Protein AF-A0A7X6X3F8-F1 (afdb_monomer_lite)

Foldseek 3Di:
DDPQLVDDPPDDDDDDPLLVVLSVCVVVVPDDDDDDDDPPNNVNVVNNVVVD

Structure (mmCIF, N/CA/C/O backbone):
data_AF-A0A7X6X3F8-F1
#
_entry.id   AF-A0A7X6X3F8-F1
#
loop_
_atom_site.group_PDB
_atom_site.id
_atom_site.type_symbol
_atom_site.label_atom_id
_atom_site.label_alt_id
_atom_site.label_comp_id
_atom_site.label_asym_id
_atom_site.label_entity_id
_atom_site.label_seq_id
_atom_site.pdbx_PDB_ins_code
_atom_site.Cartn_x
_atom_site.Cartn_y
_atom_site.Cartn_z
_atom_site.occupancy
_atom_site.B_iso_or_equiv
_atom_site.auth_seq_id
_atom_site.auth_comp_id
_atom_site.auth_asym_id
_atom_site.auth_atom_id
_atom_site.pdbx_PDB_model_num
ATOM 1 N N . MET A 1 1 ? 9.799 -3.733 8.664 1.00 55.62 1 MET A N 1
ATOM 2 C CA . MET A 1 1 ? 8.611 -3.306 7.897 1.00 55.62 1 MET A CA 1
ATOM 3 C C . MET A 1 1 ? 7.592 -2.760 8.876 1.00 55.62 1 MET A C 1
ATOM 5 O O . MET A 1 1 ? 7.399 -3.370 9.923 1.00 55.62 1 MET A O 1
ATOM 9 N N . SER A 1 2 ? 7.047 -1.581 8.589 1.00 68.31 2 SER A N 1
ATOM 10 C CA . SER A 1 2 ? 6.210 -0.808 9.505 1.00 68.31 2 SER A CA 1
ATOM 11 C C . SER A 1 2 ? 4.730 -0.990 9.169 1.00 68.31 2 SER A C 1
ATOM 13 O O . SER A 1 2 ? 4.323 -0.731 8.043 1.00 68.31 2 SER A O 1
ATOM 15 N N . ILE A 1 3 ? 3.908 -1.374 10.150 1.00 83.50 3 ILE A N 1
ATOM 16 C CA . ILE A 1 3 ? 2.436 -1.347 10.034 1.00 83.50 3 ILE A CA 1
ATOM 17 C C . ILE A 1 3 ? 1.858 0.046 10.337 1.00 83.50 3 ILE A C 1
ATOM 19 O O . ILE A 1 3 ? 0.650 0.202 10.513 1.00 83.50 3 ILE A O 1
ATOM 23 N N . ALA A 1 4 ? 2.707 1.076 10.436 1.00 90.44 4 ALA A N 1
ATOM 24 C CA . ALA A 1 4 ? 2.276 2.436 10.752 1.00 90.44 4 ALA A CA 1
ATOM 25 C C . ALA A 1 4 ? 1.271 2.984 9.724 1.00 90.44 4 ALA A C 1
ATOM 27 O O . ALA A 1 4 ? 0.400 3.772 10.086 1.00 90.44 4 ALA A O 1
ATOM 28 N N . ILE A 1 5 ? 1.319 2.510 8.472 1.00 94.56 5 ILE A N 1
ATOM 29 C CA . ILE A 1 5 ? 0.352 2.891 7.434 1.00 94.56 5 ILE A CA 1
ATOM 30 C C . ILE A 1 5 ? -1.061 2.332 7.672 1.00 94.56 5 ILE A C 1
ATOM 32 O O . ILE A 1 5 ? -1.985 2.747 6.986 1.00 94.56 5 ILE A O 1
ATOM 36 N N . LEU A 1 6 ? -1.275 1.459 8.658 1.00 94.81 6 LEU A N 1
ATOM 37 C CA . LEU A 1 6 ? -2.602 0.948 9.036 1.00 94.81 6 LEU A CA 1
ATOM 38 C C . LEU A 1 6 ? -3.159 1.584 10.317 1.00 94.81 6 LEU A C 1
ATOM 40 O O . LEU A 1 6 ? -4.239 1.213 10.771 1.00 94.81 6 LEU A O 1
ATOM 44 N N . GLN A 1 7 ? -2.443 2.538 10.919 1.00 95.00 7 GLN A N 1
ATOM 45 C CA . GLN A 1 7 ? -2.912 3.209 12.133 1.00 95.00 7 GLN A CA 1
ATOM 46 C C . GLN A 1 7 ? -4.222 3.972 11.866 1.00 95.00 7 GLN A C 1
ATOM 48 O O . GLN A 1 7 ? -4.402 4.514 10.768 1.00 95.00 7 GLN A O 1
ATOM 53 N N . PRO A 1 8 ? -5.152 4.015 12.832 1.00 92.50 8 PRO A N 1
ATOM 54 C CA . PRO A 1 8 ? -6.471 4.595 12.620 1.00 92.50 8 PRO A CA 1
ATOM 55 C C . PRO A 1 8 ? -6.408 6.088 12.270 1.00 92.50 8 PRO A C 1
ATOM 57 O O . PRO A 1 8 ? -5.436 6.789 12.553 1.00 92.50 8 PRO A O 1
ATOM 60 N N . ALA A 1 9 ? -7.464 6.587 11.624 1.00 90.06 9 ALA A N 1
ATOM 61 C CA . ALA A 1 9 ? -7.580 8.006 11.306 1.00 90.06 9 ALA A CA 1
ATOM 62 C C . ALA A 1 9 ? -7.554 8.857 12.588 1.00 90.06 9 ALA A C 1
ATOM 64 O O . ALA A 1 9 ? -8.193 8.518 13.582 1.00 90.06 9 ALA A O 1
ATOM 65 N N . GLY A 1 10 ? -6.827 9.976 12.547 1.00 91.75 10 GLY A N 1
ATOM 66 C CA . GLY A 1 10 ? -6.642 10.870 13.695 1.00 91.75 10 GLY A CA 1
ATOM 67 C C . GLY A 1 10 ? -5.382 10.595 14.521 1.00 91.75 10 GLY A C 1
ATOM 68 O O . GLY A 1 10 ? -4.985 11.461 15.301 1.00 91.75 10 GLY A O 1
ATOM 69 N N . GLU A 1 11 ? -4.708 9.461 14.310 1.00 94.12 11 GLU A N 1
ATOM 70 C CA . GLU A 1 11 ? -3.421 9.178 14.947 1.00 94.12 11 GLU A CA 1
ATOM 71 C C . GLU A 1 11 ? -2.267 9.941 14.294 1.00 94.12 11 GLU A C 1
ATOM 73 O O . GLU A 1 11 ? -2.214 10.138 13.076 1.00 94.12 11 GLU A O 1
ATOM 78 N N . ARG A 1 12 ? -1.298 10.353 15.117 1.00 94.00 12 ARG A N 1
ATOM 79 C CA . ARG A 1 12 ? -0.054 10.963 14.636 1.00 94.00 12 ARG A CA 1
ATOM 80 C C . ARG A 1 12 ? 1.016 9.894 14.510 1.00 94.00 12 ARG A C 1
ATOM 82 O O . ARG A 1 12 ? 1.552 9.426 15.510 1.00 94.00 12 ARG A O 1
ATOM 89 N N . VAL A 1 13 ? 1.361 9.563 13.274 1.00 93.31 13 VAL A N 1
ATOM 90 C CA . VAL A 1 13 ? 2.390 8.575 12.953 1.00 93.31 13 VAL A CA 1
ATOM 91 C C . VAL A 1 13 ? 3.514 9.212 12.154 1.00 93.31 13 VAL A C 1
ATOM 93 O O . VAL A 1 13 ? 3.285 10.089 11.322 1.00 93.31 13 VAL A O 1
ATOM 96 N N . LEU A 1 14 ? 4.742 8.770 12.412 1.00 95.06 14 LEU A N 1
ATOM 97 C CA . LEU A 1 14 ? 5.880 9.096 11.563 1.00 95.06 14 LEU A CA 1
ATOM 98 C C . LEU A 1 14 ? 5.957 8.052 10.456 1.00 95.06 14 LEU A C 1
ATOM 100 O O . LEU A 1 14 ? 6.045 6.860 10.741 1.00 95.06 14 LEU A O 1
ATOM 104 N N . LEU A 1 15 ? 5.917 8.522 9.215 1.00 94.94 15 LEU A N 1
ATOM 105 C CA . LEU A 1 15 ? 6.028 7.704 8.015 1.00 94.94 15 LEU A CA 1
ATOM 106 C C . LEU A 1 15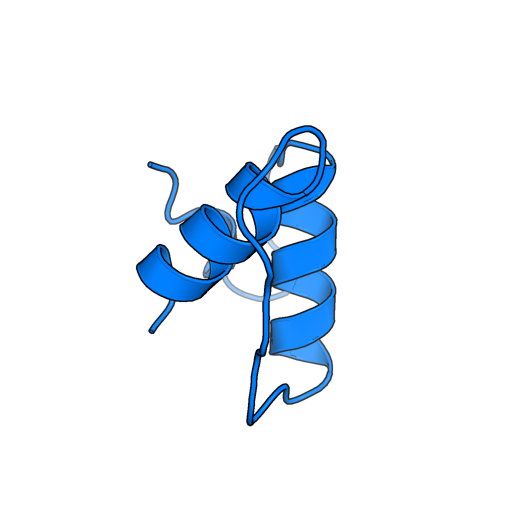 ? 7.210 8.196 7.185 1.00 94.94 15 LEU A C 1
ATOM 108 O O . LEU A 1 15 ? 7.461 9.402 7.093 1.00 94.94 15 LEU A O 1
ATOM 112 N N . MET A 1 16 ? 7.901 7.270 6.532 1.00 94.25 16 MET A N 1
ATOM 113 C CA . MET A 1 16 ? 8.761 7.609 5.401 1.00 94.25 16 MET A CA 1
ATOM 114 C C . MET A 1 16 ? 7.912 8.185 4.257 1.00 94.25 16 MET A C 1
ATOM 116 O O . MET A 1 16 ? 6.726 7.880 4.136 1.00 94.25 16 MET A O 1
ATOM 120 N N . GLY A 1 17 ? 8.512 8.974 3.358 1.00 94.69 17 GLY A N 1
ATOM 121 C CA . GLY A 1 17 ? 7.782 9.540 2.212 1.00 94.69 17 GLY A CA 1
ATOM 122 C C . GLY A 1 17 ? 7.077 8.474 1.360 1.00 94.69 17 GLY A C 1
ATOM 123 O O . GLY A 1 17 ? 5.908 8.627 1.016 1.00 94.69 17 GLY A O 1
ATOM 12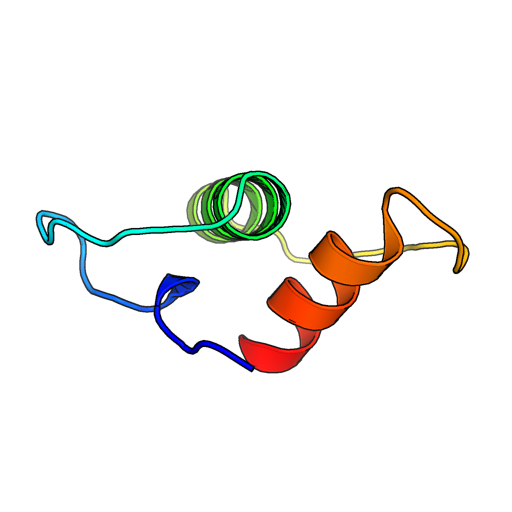4 N N . ASN A 1 18 ? 7.750 7.349 1.108 1.00 94.88 18 ASN A N 1
ATOM 125 C CA . ASN A 1 18 ? 7.187 6.224 0.355 1.00 94.88 18 ASN A CA 1
ATOM 126 C C . ASN A 1 18 ? 6.034 5.524 1.104 1.00 94.88 18 ASN A C 1
ATOM 128 O O . ASN A 1 18 ? 5.043 5.137 0.486 1.00 94.88 18 ASN A O 1
ATOM 132 N N . GLU A 1 19 ? 6.106 5.439 2.435 1.00 95.62 19 GLU A N 1
ATOM 133 C CA . GLU A 1 19 ? 5.013 4.922 3.272 1.00 95.62 19 GLU A CA 1
ATOM 134 C C . GLU A 1 19 ? 3.804 5.869 3.268 1.00 95.62 19 GLU A C 1
ATOM 136 O O . GLU A 1 19 ? 2.663 5.413 3.222 1.00 95.62 19 GLU A O 1
ATOM 141 N N . ALA A 1 20 ? 4.031 7.186 3.257 1.00 95.31 20 ALA A N 1
ATOM 142 C CA . ALA A 1 20 ? 2.961 8.175 3.147 1.00 95.31 20 ALA A CA 1
ATOM 143 C C . ALA A 1 20 ? 2.234 8.092 1.791 1.00 95.31 20 ALA A C 1
ATOM 145 O O . ALA A 1 20 ? 1.009 8.211 1.745 1.00 95.31 20 ALA A O 1
ATOM 146 N N . ILE A 1 21 ? 2.958 7.822 0.698 1.00 95.62 21 ILE A N 1
ATOM 147 C CA . ILE A 1 21 ? 2.351 7.5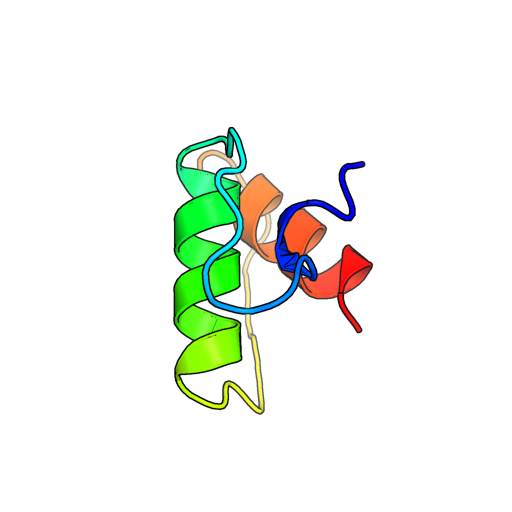68 -0.621 1.00 95.62 21 ILE A CA 1
ATOM 148 C C . ILE A 1 21 ? 1.492 6.298 -0.582 1.00 95.62 21 ILE A C 1
ATOM 150 O O . ILE A 1 21 ? 0.339 6.328 -1.014 1.00 95.62 21 ILE A O 1
ATOM 154 N N . ALA A 1 22 ? 2.025 5.201 -0.033 1.00 95.75 22 ALA A N 1
ATOM 155 C CA . ALA A 1 22 ? 1.282 3.949 0.115 1.00 95.75 22 ALA A CA 1
ATOM 156 C C . ALA A 1 22 ? 0.005 4.146 0.949 1.00 95.75 22 ALA A C 1
ATOM 158 O O . ALA A 1 22 ? -1.074 3.719 0.538 1.00 95.75 22 ALA A O 1
ATOM 159 N N . ARG A 1 23 ? 0.102 4.871 2.072 1.00 95.69 23 ARG A N 1
ATOM 160 C CA . ARG A 1 23 ? -1.044 5.238 2.910 1.00 95.69 23 ARG A CA 1
ATOM 161 C C . ARG A 1 23 ? -2.109 5.997 2.123 1.00 95.69 23 ARG A C 1
ATOM 163 O O . ARG A 1 23 ? -3.276 5.623 2.181 1.00 95.69 23 ARG A O 1
ATOM 170 N N . GLY A 1 24 ? -1.710 7.028 1.378 1.00 95.50 24 GLY A N 1
ATOM 171 C CA . GLY A 1 24 ? -2.638 7.821 0.572 1.00 95.50 24 GLY A CA 1
ATOM 172 C C . GLY A 1 24 ? -3.356 6.982 -0.488 1.00 95.50 24 GLY A C 1
ATOM 173 O O . GLY A 1 24 ? -4.551 7.159 -0.707 1.00 95.50 24 GLY A O 1
ATOM 174 N N . ALA A 1 25 ? -2.659 6.021 -1.100 1.00 96.12 25 ALA A N 1
ATOM 175 C CA . ALA A 1 25 ? -3.276 5.095 -2.044 1.00 96.12 25 ALA A CA 1
ATOM 176 C C . ALA A 1 25 ? -4.323 4.187 -1.366 1.00 96.12 25 ALA A C 1
ATOM 178 O O . ALA A 1 25 ? -5.427 4.037 -1.888 1.00 96.12 25 ALA A O 1
ATOM 179 N N . LEU A 1 26 ? -4.017 3.628 -0.188 1.00 94.56 26 LEU A N 1
ATOM 180 C CA . LEU A 1 26 ? -4.970 2.816 0.582 1.00 94.56 26 LEU A CA 1
ATOM 181 C C . LEU A 1 26 ? -6.212 3.622 0.992 1.00 94.56 26 LEU A C 1
ATOM 183 O O . LEU A 1 26 ? -7.332 3.155 0.801 1.00 94.56 26 LEU A O 1
ATOM 187 N N . GLU A 1 27 ? -6.030 4.847 1.491 1.00 95.00 27 GLU A N 1
ATOM 188 C CA . GLU A 1 27 ? -7.139 5.744 1.854 1.00 95.00 27 GLU A CA 1
ATOM 189 C C . GLU A 1 27 ? -7.999 6.140 0.645 1.00 95.00 27 GLU A C 1
ATOM 191 O O . GLU A 1 27 ? -9.207 6.329 0.784 1.00 95.00 27 GLU A O 1
ATOM 196 N N . ALA A 1 28 ? -7.408 6.204 -0.552 1.00 96.94 28 ALA A N 1
ATOM 197 C CA . ALA A 1 28 ? -8.123 6.431 -1.807 1.00 96.94 28 ALA A CA 1
ATOM 198 C C . ALA A 1 28 ? -8.880 5.190 -2.326 1.00 96.94 28 ALA A C 1
ATOM 200 O O . ALA A 1 28 ? -9.536 5.269 -3.366 1.00 96.94 28 ALA A O 1
ATOM 201 N N . GLY A 1 29 ? -8.803 4.050 -1.631 1.00 95.56 29 GLY A N 1
ATOM 202 C CA . GLY A 1 29 ? -9.470 2.812 -2.030 1.00 95.56 29 GLY A CA 1
ATOM 20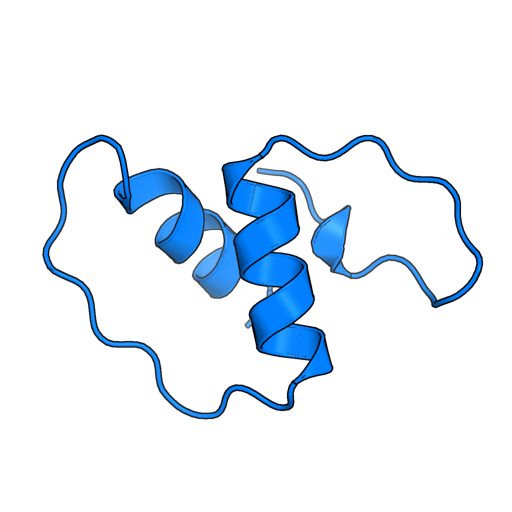3 C C . GLY A 1 29 ? -8.752 2.060 -3.152 1.00 95.56 29 GLY A C 1
ATOM 204 O O . GLY A 1 29 ? -9.413 1.445 -3.989 1.00 95.56 29 GLY A O 1
ATOM 205 N N . LEU A 1 30 ? -7.414 2.115 -3.198 1.00 95.81 30 LEU A N 1
ATOM 206 C CA . LEU A 1 30 ? -6.596 1.349 -4.146 1.00 95.81 30 LEU A CA 1
ATOM 207 C C . LEU A 1 30 ? -7.016 -0.131 -4.173 1.00 95.81 30 LEU A C 1
ATOM 209 O O . LEU A 1 30 ? -6.984 -0.810 -3.152 1.00 95.81 30 LEU A O 1
ATOM 213 N N . GLN A 1 31 ? -7.361 -0.640 -5.359 1.00 95.06 31 GLN A N 1
ATOM 214 C CA . GLN A 1 31 ? -7.763 -2.044 -5.544 1.00 95.06 31 GLN A CA 1
ATOM 215 C C . GLN A 1 31 ? -6.726 -2.890 -6.290 1.00 95.06 31 GLN A C 1
ATOM 217 O O . GLN A 1 31 ? -6.717 -4.111 -6.167 1.00 95.06 31 GLN A O 1
ATOM 222 N N . LEU A 1 32 ? -5.868 -2.253 -7.089 1.00 95.00 32 LEU A N 1
ATOM 223 C CA . LEU A 1 32 ? -4.853 -2.919 -7.897 1.00 95.00 32 LEU A CA 1
ATOM 224 C C . LEU A 1 32 ? -3.582 -2.079 -7.901 1.00 95.00 32 LEU A C 1
ATOM 226 O O . LEU A 1 32 ? -3.636 -0.866 -8.098 1.00 95.00 32 LEU A O 1
ATOM 230 N N . MET A 1 33 ? -2.441 -2.745 -7.757 1.00 92.94 33 MET A N 1
ATOM 231 C CA . MET A 1 33 ? -1.125 -2.139 -7.876 1.00 92.94 33 MET A CA 1
ATOM 232 C C . MET A 1 33 ? -0.276 -2.933 -8.865 1.00 92.94 33 MET A C 1
ATOM 234 O O . MET A 1 33 ? -0.230 -4.159 -8.807 1.00 92.94 33 MET A O 1
ATOM 238 N N . ALA A 1 34 ? 0.382 -2.228 -9.781 1.00 93.31 34 ALA A N 1
ATOM 239 C CA . ALA A 1 34 ? 1.336 -2.801 -10.717 1.00 93.31 34 ALA A CA 1
ATOM 240 C C . ALA A 1 34 ? 2.637 -2.006 -10.626 1.00 93.31 34 ALA A C 1
ATOM 242 O O . ALA A 1 34 ? 2.618 -0.775 -10.662 1.00 93.31 34 ALA A O 1
ATOM 243 N N . ALA A 1 35 ? 3.760 -2.707 -10.505 1.00 90.75 35 ALA A N 1
ATOM 244 C CA . ALA A 1 35 ? 5.063 -2.082 -10.359 1.00 90.75 35 ALA A CA 1
ATOM 245 C C . ALA A 1 35 ? 6.149 -2.859 -11.080 1.00 90.75 35 ALA A C 1
ATOM 247 O O . ALA A 1 35 ? 6.124 -4.087 -11.150 1.00 90.75 35 ALA A O 1
ATOM 248 N N . TYR A 1 36 ? 7.129 -2.107 -11.568 1.00 90.12 36 TYR A N 1
ATOM 249 C CA . TYR A 1 36 ? 8.410 -2.640 -11.986 1.00 90.12 36 TYR A CA 1
ATOM 250 C C . TYR A 1 36 ? 9.425 -2.353 -10.870 1.00 90.12 36 TYR A C 1
ATOM 252 O O . TYR A 1 36 ? 9.522 -1.199 -10.445 1.00 90.12 36 TYR A O 1
ATOM 260 N N . PRO A 1 37 ? 10.145 -3.361 -10.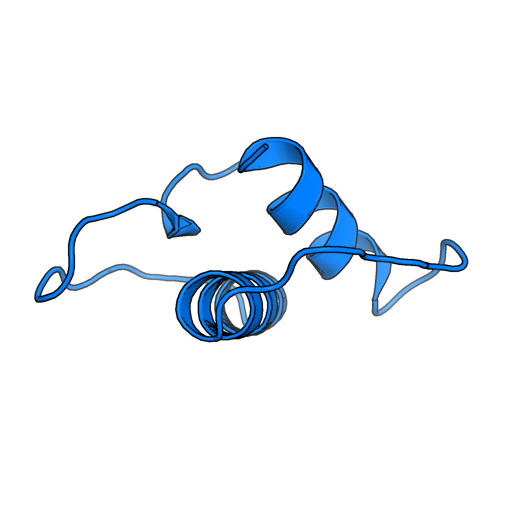357 1.00 87.12 37 PRO A N 1
ATOM 261 C CA . PRO A 1 37 ? 11.041 -3.178 -9.221 1.00 87.12 37 PRO A CA 1
ATOM 262 C C . PRO A 1 37 ? 12.218 -2.253 -9.566 1.00 87.12 37 PRO A C 1
ATOM 264 O O . PRO A 1 37 ? 12.815 -2.358 -10.638 1.00 87.12 37 PRO A O 1
ATOM 267 N N . GLY A 1 38 ? 12.572 -1.366 -8.634 1.00 88.12 38 GLY A N 1
ATOM 268 C CA . GLY A 1 38 ? 13.694 -0.434 -8.745 1.00 88.12 38 GLY A CA 1
ATOM 269 C C . GLY A 1 38 ? 13.563 0.771 -7.806 1.00 88.12 38 GLY A C 1
ATOM 270 O O . GLY A 1 38 ? 12.461 1.230 -7.493 1.00 88.12 38 GLY A O 1
ATOM 271 N N . THR A 1 39 ? 14.696 1.321 -7.364 1.00 85.81 39 THR A N 1
ATOM 272 C C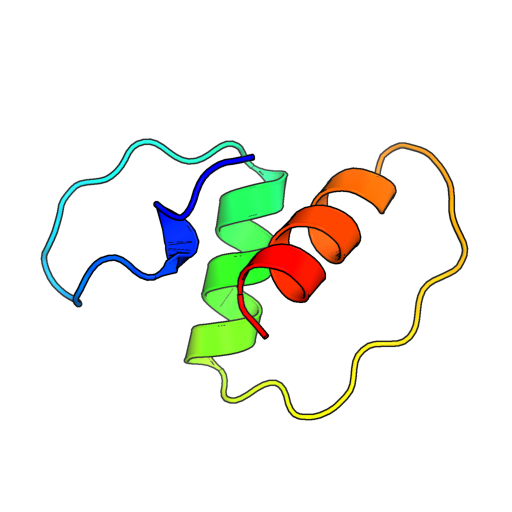A . THR A 1 39 ? 14.707 2.591 -6.625 1.00 85.81 39 THR A CA 1
ATOM 273 C C . THR A 1 39 ? 14.310 3.737 -7.562 1.00 85.81 39 THR A C 1
ATOM 275 O O . THR A 1 39 ? 14.703 3.734 -8.733 1.00 85.81 39 THR A O 1
ATOM 278 N N . PRO A 1 40 ? 13.521 4.723 -7.096 1.00 85.31 40 PRO A N 1
ATOM 279 C CA . PRO A 1 40 ? 13.107 4.996 -5.709 1.00 85.31 40 PRO A CA 1
ATOM 280 C C . PRO A 1 40 ? 11.693 4.488 -5.332 1.00 85.31 40 PRO A C 1
ATOM 282 O O . PRO A 1 40 ? 11.105 4.997 -4.378 1.00 85.31 40 PRO A O 1
ATOM 285 N N . ALA A 1 41 ? 11.100 3.577 -6.114 1.00 87.06 41 ALA A N 1
ATOM 286 C CA . ALA A 1 41 ? 9.680 3.217 -5.997 1.00 87.06 41 ALA A CA 1
ATOM 287 C C . ALA A 1 41 ? 9.416 1.857 -5.329 1.00 87.06 41 ALA A C 1
ATOM 289 O O . ALA A 1 41 ? 8.287 1.610 -4.899 1.00 87.06 41 ALA A O 1
ATOM 290 N N . SER A 1 42 ? 10.425 0.983 -5.227 1.00 93.00 42 SER A N 1
ATOM 291 C CA . SER A 1 42 ? 10.280 -0.346 -4.613 1.00 93.00 42 SER A CA 1
ATOM 292 C C . SER A 1 42 ? 9.681 -0.288 -3.207 1.00 93.00 42 SER A C 1
ATOM 294 O O . SER A 1 42 ? 8.779 -1.065 -2.902 1.00 93.00 42 SER A O 1
ATOM 296 N N . GLU A 1 43 ? 10.095 0.672 -2.375 1.00 93.75 43 GLU A N 1
ATOM 297 C CA . GLU A 1 43 ? 9.641 0.753 -0.983 1.00 93.75 43 GLU A CA 1
ATOM 298 C C . GLU A 1 43 ? 8.150 1.113 -0.865 1.00 93.75 43 GLU A C 1
ATOM 300 O O . GLU A 1 43 ? 7.516 0.783 0.135 1.00 93.75 43 GLU A O 1
ATOM 305 N N . ILE A 1 44 ? 7.554 1.749 -1.885 1.00 94.69 44 ILE A N 1
ATOM 306 C CA . ILE A 1 44 ? 6.102 1.997 -1.922 1.00 94.69 44 ILE A CA 1
ATOM 307 C C . ILE A 1 44 ? 5.363 0.667 -2.073 1.00 94.69 44 ILE A C 1
ATOM 309 O O . ILE A 1 44 ? 4.356 0.431 -1.407 1.00 94.69 44 ILE A O 1
ATOM 313 N N . CYS A 1 45 ? 5.852 -0.213 -2.950 1.00 93.44 45 CYS A N 1
ATOM 314 C CA . CYS A 1 45 ? 5.177 -1.479 -3.199 1.00 93.44 45 CYS A CA 1
ATOM 315 C C . CYS A 1 45 ? 5.433 -2.510 -2.101 1.00 93.44 45 CYS A C 1
ATOM 317 O O . CYS A 1 45 ? 4.500 -3.208 -1.719 1.00 93.44 45 CYS A O 1
ATOM 319 N N . GLU A 1 46 ? 6.608 -2.486 -1.472 1.00 92.94 46 GLU A N 1
ATOM 320 C CA . GLU A 1 46 ? 6.854 -3.198 -0.212 1.00 92.94 46 GLU A CA 1
ATOM 321 C C . GLU A 1 46 ? 5.899 -2.744 0.905 1.00 92.94 46 GLU A C 1
ATOM 323 O O . GLU A 1 46 ? 5.337 -3.586 1.607 1.00 92.94 46 GLU A O 1
ATOM 328 N N . ALA A 1 47 ? 5.663 -1.433 1.047 1.00 94.31 47 ALA A N 1
ATOM 329 C CA . ALA A 1 47 ? 4.720 -0.904 2.032 1.00 94.31 47 ALA A CA 1
ATOM 330 C C . ALA A 1 47 ? 3.276 -1.361 1.755 1.00 94.31 47 ALA A C 1
ATOM 332 O O . ALA A 1 47 ? 2.582 -1.774 2.681 1.00 94.31 47 ALA A O 1
ATOM 333 N N . LEU A 1 48 ? 2.835 -1.344 0.492 1.00 94.19 48 LEU A N 1
ATOM 334 C CA . LEU A 1 48 ? 1.506 -1.834 0.101 1.00 94.19 48 LEU A CA 1
ATOM 335 C C . LEU A 1 48 ? 1.353 -3.348 0.304 1.00 94.19 48 LEU A C 1
ATOM 337 O O . LEU A 1 48 ? 0.305 -3.783 0.769 1.00 94.19 48 LEU A O 1
ATOM 341 N N . ILE A 1 49 ? 2.391 -4.142 0.015 1.00 92.19 49 ILE A N 1
ATOM 342 C CA . ILE A 1 49 ? 2.400 -5.593 0.271 1.00 92.19 49 ILE A CA 1
ATOM 343 C C . ILE A 1 49 ? 2.255 -5.881 1.768 1.00 92.19 49 ILE A C 1
ATOM 345 O O . ILE A 1 49 ? 1.528 -6.794 2.140 1.00 92.19 49 ILE A O 1
ATOM 349 N N . ALA A 1 50 ? 2.912 -5.103 2.630 1.00 89.50 50 ALA A N 1
ATOM 350 C CA . ALA A 1 50 ? 2.815 -5.273 4.080 1.00 89.50 50 ALA A CA 1
ATOM 351 C C . ALA A 1 50 ? 1.436 -4.899 4.666 1.00 89.50 50 ALA A C 1
ATOM 353 O O . ALA A 1 50 ? 1.177 -5.207 5.829 1.00 89.50 50 ALA A O 1
ATOM 354 N N . ALA A 1 51 ? 0.587 -4.211 3.896 1.00 88.00 51 ALA A N 1
ATOM 355 C CA . ALA A 1 51 ? -0.754 -3.784 4.296 1.00 88.00 51 ALA A CA 1
ATOM 356 C C . ALA A 1 51 ? -1.897 -4.604 3.673 1.00 88.00 51 ALA A C 1
ATOM 358 O O . ALA A 1 51 ? -3.055 -4.352 4.013 1.00 88.00 51 ALA A O 1
ATOM 359 N N . ALA A 1 52 ? -1.580 -5.541 2.776 1.00 78.81 52 ALA A N 1
ATOM 360 C CA . ALA A 1 52 ? -2.512 -6.548 2.271 1.00 78.81 52 ALA A CA 1
ATOM 361 C C . ALA A 1 52 ? -2.647 -7.712 3.264 1.00 78.81 52 ALA A C 1
ATOM 363 O O . ALA A 1 52 ? -3.776 -8.241 3.380 1.00 78.81 52 ALA A O 1
#

Secondary structure (DSSP, 8-state):
--GGGGSPTT------HHHHHHHHHHHTT---------TTTHHHHHHHHTT-

Radius of gyration: 10.66 Å; chains: 1; bounding box: 24×18×27 Å

pLDDT: mean 91.44, std 7.03, range [55.62, 96.94]

Sequence (52 aa):
MSIAILQPAGERVLLMGNEAIARGALEAGLQLMAAYPGTPASEICEALIAAA